Protein AF-A0A926HMI9-F1 (afdb_monomer_lite)

Sequence (140 aa):
MNFFQAALLVLLYIIAGAVVGAALGALLNLLGVVPRMAQALRVRMPSNAWGGCIALGAFALSLLSLTQPHWNLAPAFGALPGLMLGIFVGILAAALAESLEFISLGIRRLRMMNTARYLIGGIILGKLAASLLFWLYPLY

Foldseek 3Di:
DDPVVVVVVVVVVVVVVVVVLVVVVVLCVLLVLQVVVCVVVVDDDPPVVSSVVVVVVVVVVVVCVVCVDPDPDDVVVVVVVVVVVVVVVVSSVVSVVVSVVVVVVVCVVVPPPVVNVVVVVVVVVVVVVVVVCCVVDVPD

Structure (mmCIF, N/CA/C/O backbone):
data_AF-A0A926HMI9-F1
#
_entry.id   AF-A0A926HMI9-F1
#
loop_
_atom_site.group_PDB
_atom_site.id
_atom_site.type_symbol
_atom_site.label_atom_id
_atom_site.label_alt_id
_atom_site.label_comp_id
_atom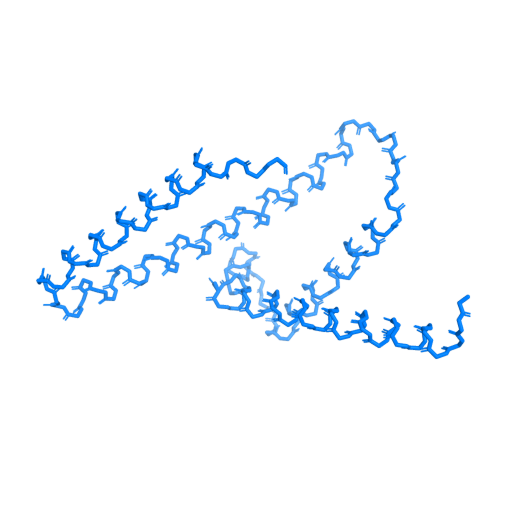_site.label_asym_id
_atom_site.label_entity_id
_atom_site.label_seq_id
_atom_site.pdbx_PDB_ins_code
_atom_site.Cartn_x
_atom_site.Cartn_y
_atom_site.Cartn_z
_atom_site.occupancy
_atom_site.B_iso_or_equiv
_atom_site.auth_seq_id
_atom_site.auth_comp_id
_atom_site.auth_asym_id
_atom_site.auth_atom_id
_atom_site.pdbx_PDB_model_num
ATOM 1 N N . MET A 1 1 ? 11.256 7.092 -33.378 1.00 62.19 1 MET A N 1
ATOM 2 C CA . MET A 1 1 ? 11.115 7.893 -32.143 1.00 62.19 1 MET A CA 1
ATOM 3 C C . MET A 1 1 ? 12.303 8.823 -32.060 1.00 62.19 1 MET A C 1
ATOM 5 O O . MET A 1 1 ? 13.427 8.352 -32.181 1.00 62.19 1 MET A O 1
ATOM 9 N N . ASN A 1 2 ? 12.067 10.121 -31.896 1.00 87.56 2 ASN A N 1
ATOM 10 C CA . ASN A 1 2 ? 13.164 11.075 -31.739 1.00 87.56 2 ASN A CA 1
ATOM 11 C C . ASN A 1 2 ? 13.760 10.934 -30.331 1.00 87.56 2 ASN A C 1
ATOM 13 O O . ASN A 1 2 ? 13.022 10.673 -29.381 1.00 87.56 2 ASN A O 1
ATOM 17 N N . PHE A 1 3 ? 15.073 11.139 -30.181 1.00 89.06 3 PHE A N 1
ATOM 18 C CA . PHE A 1 3 ? 15.768 11.063 -28.885 1.00 89.06 3 PHE A CA 1
ATOM 19 C C . PHE A 1 3 ? 15.070 11.901 -27.797 1.00 89.06 3 PHE A C 1
ATOM 21 O O . PHE A 1 3 ? 14.880 11.446 -26.672 1.00 89.06 3 PHE A O 1
ATOM 28 N N . PHE A 1 4 ? 14.574 13.083 -28.174 1.00 91.19 4 PHE A N 1
ATOM 29 C CA . PHE A 1 4 ? 13.809 13.966 -27.293 1.00 91.19 4 PHE A CA 1
ATOM 30 C C . PHE A 1 4 ? 12.503 13.336 -26.773 1.00 91.19 4 PHE A C 1
ATOM 32 O O . PHE A 1 4 ? 12.175 13.471 -25.599 1.00 91.19 4 PHE A O 1
ATOM 39 N N . GLN A 1 5 ? 11.775 12.598 -27.620 1.00 92.25 5 GLN A N 1
ATOM 40 C CA . GLN A 1 5 ? 10.543 11.907 -27.220 1.00 92.25 5 GLN A CA 1
ATOM 41 C C . GLN A 1 5 ? 10.842 10.753 -26.257 1.00 92.25 5 GLN A C 1
ATOM 43 O O . GLN A 1 5 ? 10.116 10.564 -25.287 1.00 92.25 5 GLN A O 1
ATOM 48 N N . ALA A 1 6 ? 11.925 10.005 -26.496 1.00 91.31 6 ALA A N 1
ATOM 49 C CA . ALA A 1 6 ? 12.341 8.922 -25.609 1.00 91.31 6 ALA A CA 1
ATOM 50 C C . ALA A 1 6 ? 12.723 9.447 -24.214 1.00 91.31 6 ALA A C 1
ATOM 52 O O . ALA A 1 6 ? 12.281 8.891 -23.211 1.00 91.31 6 ALA A O 1
ATOM 53 N N . ALA A 1 7 ? 13.469 10.554 -24.146 1.00 93.38 7 ALA A N 1
ATOM 54 C CA . ALA A 1 7 ? 13.838 11.189 -22.882 1.00 93.38 7 ALA A CA 1
ATOM 55 C C . ALA A 1 7 ? 12.611 11.676 -22.086 1.00 93.38 7 ALA A C 1
ATOM 57 O O . ALA A 1 7 ? 12.521 11.440 -20.881 1.00 93.38 7 ALA A O 1
ATOM 58 N N . LEU A 1 8 ? 11.637 12.297 -22.763 1.00 94.06 8 LEU A N 1
ATOM 59 C CA . LEU A 1 8 ? 10.381 12.749 -22.150 1.00 94.06 8 LEU A CA 1
ATOM 60 C C . LEU A 1 8 ? 9.554 11.588 -21.590 1.00 94.06 8 LEU A C 1
ATOM 62 O O . LEU A 1 8 ? 9.031 11.688 -20.482 1.00 94.06 8 LEU A O 1
ATOM 66 N N . LEU A 1 9 ? 9.466 10.478 -22.328 1.00 94.44 9 LEU A N 1
ATOM 67 C CA . LEU A 1 9 ? 8.749 9.287 -21.875 1.00 94.44 9 LEU A CA 1
ATOM 68 C C . LEU A 1 9 ? 9.396 8.690 -20.624 1.00 94.44 9 LEU A C 1
ATOM 70 O O . LEU A 1 9 ? 8.695 8.434 -19.651 1.00 94.44 9 LEU A O 1
ATOM 74 N N . VAL A 1 10 ? 10.722 8.520 -20.613 1.00 94.62 10 VAL A N 1
ATOM 75 C CA . VAL A 1 10 ? 11.446 7.998 -19.441 1.00 94.62 10 VAL A CA 1
ATOM 76 C C . VAL A 1 10 ? 11.203 8.873 -18.212 1.00 94.62 10 VAL A C 1
ATOM 78 O O . VAL A 1 10 ? 10.884 8.351 -17.145 1.00 94.62 10 VAL A O 1
ATOM 81 N N . LEU A 1 11 ? 11.281 10.199 -18.362 1.00 95.56 11 LEU A N 1
ATOM 82 C CA . LEU A 1 11 ? 10.996 11.129 -17.271 1.00 95.56 11 LEU A CA 1
ATOM 83 C C . LEU A 1 11 ? 9.558 10.973 -16.754 1.00 95.56 11 LEU A C 1
ATOM 85 O O . LEU A 1 11 ? 9.341 10.908 -15.545 1.00 95.56 11 LEU A O 1
ATOM 89 N N . LEU A 1 12 ? 8.583 10.869 -17.659 1.00 95.81 12 LEU A N 1
ATOM 90 C CA . LEU A 1 12 ? 7.174 10.721 -17.303 1.00 95.81 12 LEU A CA 1
ATOM 91 C C . LEU A 1 12 ? 6.915 9.411 -16.548 1.00 95.81 12 LEU A C 1
ATOM 93 O O . LEU A 1 12 ? 6.208 9.427 -15.543 1.00 95.81 12 LEU A O 1
ATOM 97 N N . TYR A 1 13 ? 7.539 8.304 -16.959 1.00 92.00 13 TYR A N 1
ATOM 98 C CA . TYR A 1 13 ? 7.439 7.026 -16.248 1.00 92.00 13 TYR A CA 1
ATOM 99 C C . TYR A 1 13 ? 8.080 7.067 -14.855 1.00 92.00 13 TYR A C 1
ATOM 101 O O . TYR A 1 13 ? 7.517 6.503 -13.918 1.00 92.00 13 TYR A O 1
ATOM 109 N N . ILE A 1 14 ? 9.209 7.763 -14.687 1.00 93.69 14 ILE A N 1
ATOM 110 C CA . ILE A 1 14 ? 9.845 7.939 -13.371 1.00 93.69 14 ILE A CA 1
ATOM 111 C C . ILE A 1 14 ? 8.933 8.746 -12.440 1.00 93.69 14 ILE A C 1
ATOM 113 O O . ILE A 1 14 ? 8.710 8.346 -11.297 1.00 93.69 14 ILE A O 1
ATOM 117 N N . ILE A 1 15 ? 8.369 9.855 -12.929 1.00 96.19 15 ILE A N 1
ATOM 118 C CA . ILE A 1 15 ? 7.455 10.698 -12.144 1.00 96.19 15 ILE A CA 1
ATOM 119 C C . ILE A 1 15 ? 6.187 9.917 -11.790 1.00 96.19 15 ILE A C 1
ATOM 121 O O . ILE A 1 15 ? 5.779 9.904 -10.630 1.00 96.19 15 ILE A O 1
ATOM 125 N N . ALA A 1 16 ? 5.588 9.224 -12.760 1.00 93.25 16 ALA A N 1
ATOM 126 C CA . ALA A 1 16 ? 4.403 8.405 -12.533 1.00 93.25 16 ALA A CA 1
ATOM 127 C C . ALA A 1 16 ? 4.670 7.312 -11.485 1.00 93.25 16 ALA A C 1
ATOM 129 O O . ALA A 1 16 ? 3.892 7.162 -10.544 1.00 93.25 16 ALA A O 1
ATOM 130 N N . GLY A 1 17 ? 5.798 6.602 -11.590 1.00 91.25 17 GLY A N 1
ATOM 131 C CA . GLY A 1 17 ? 6.204 5.592 -10.613 1.00 91.25 17 GLY A CA 1
ATOM 132 C C . GLY A 1 17 ? 6.398 6.167 -9.207 1.00 91.25 17 GLY A C 1
ATOM 133 O O . GLY A 1 17 ? 5.917 5.586 -8.233 1.00 91.25 17 GLY A O 1
ATOM 134 N N . ALA A 1 18 ? 7.034 7.337 -9.094 1.00 92.56 18 ALA A N 1
ATOM 135 C CA . ALA A 1 18 ? 7.223 8.019 -7.816 1.00 92.56 18 ALA A CA 1
ATOM 136 C C . ALA A 1 18 ? 5.887 8.433 -7.173 1.00 92.56 18 ALA A C 1
ATOM 138 O O . ALA A 1 18 ? 5.686 8.205 -5.979 1.00 92.56 18 ALA A O 1
ATOM 139 N N . VAL A 1 19 ? 4.955 8.986 -7.958 1.00 95.44 19 VAL A N 1
ATOM 140 C CA . VAL A 1 19 ? 3.621 9.390 -7.481 1.00 95.44 19 VAL A CA 1
ATOM 141 C C . VAL A 1 19 ? 2.818 8.180 -7.002 1.00 95.44 19 VAL A C 1
ATOM 143 O O . VAL A 1 19 ? 2.246 8.220 -5.913 1.00 95.44 19 VAL A O 1
ATOM 146 N N . VAL A 1 20 ? 2.808 7.086 -7.768 1.00 92.75 20 VAL A N 1
ATOM 147 C CA . VAL A 1 20 ? 2.087 5.859 -7.393 1.00 92.75 20 VAL A CA 1
ATOM 148 C C . VAL A 1 20 ? 2.695 5.229 -6.137 1.00 92.75 20 VAL A C 1
ATOM 150 O O . VAL A 1 20 ? 1.961 4.872 -5.216 1.00 92.75 20 VAL A O 1
ATOM 153 N N . GLY A 1 21 ? 4.025 5.144 -6.048 1.00 91.06 21 GLY A N 1
ATOM 154 C CA . GLY A 1 21 ? 4.710 4.622 -4.864 1.00 91.06 21 GLY A CA 1
ATOM 155 C C . GLY A 1 21 ? 4.425 5.446 -3.605 1.00 91.06 21 GLY A C 1
ATOM 156 O O . GLY A 1 21 ? 4.104 4.884 -2.555 1.00 91.06 21 GLY A O 1
ATOM 157 N N . ALA A 1 22 ? 4.464 6.777 -3.718 1.00 91.06 22 ALA A N 1
ATOM 158 C CA . ALA A 1 22 ? 4.117 7.679 -2.623 1.00 91.06 22 ALA A CA 1
ATOM 159 C C . ALA A 1 22 ? 2.647 7.528 -2.195 1.00 91.06 22 ALA A C 1
ATOM 161 O O . ALA A 1 22 ? 2.365 7.471 -0.997 1.00 91.06 22 ALA A O 1
ATOM 162 N N . ALA A 1 23 ? 1.719 7.400 -3.149 1.00 93.12 23 ALA A N 1
ATOM 163 C CA . ALA A 1 23 ? 0.299 7.191 -2.870 1.00 93.12 23 ALA A CA 1
ATOM 164 C C . ALA A 1 23 ? 0.039 5.863 -2.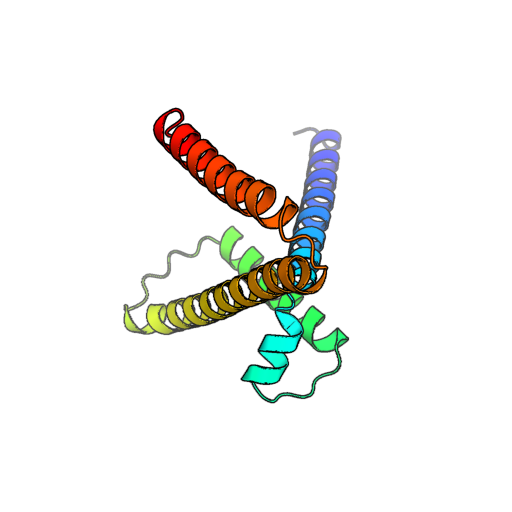141 1.00 93.12 23 ALA A C 1
ATOM 166 O O . ALA A 1 23 ? -0.701 5.842 -1.157 1.00 93.12 23 ALA A O 1
ATOM 167 N N . LEU A 1 24 ? 0.685 4.771 -2.567 1.00 91.19 24 LEU A N 1
ATOM 168 C CA . LEU A 1 24 ? 0.594 3.470 -1.896 1.00 91.19 24 LEU A CA 1
ATOM 169 C C . LEU A 1 24 ? 1.121 3.542 -0.458 1.00 91.19 24 LEU A C 1
ATOM 171 O O . LEU A 1 24 ? 0.439 3.110 0.471 1.00 91.19 24 LEU A O 1
ATOM 175 N N . GLY A 1 25 ? 2.306 4.126 -0.254 1.00 90.69 25 GLY A N 1
ATOM 176 C CA . GLY A 1 25 ? 2.882 4.294 1.082 1.00 90.69 25 GLY A CA 1
ATOM 177 C C . GLY A 1 25 ? 1.998 5.143 2.001 1.00 90.69 25 GLY A C 1
ATOM 178 O O . GLY A 1 25 ? 1.740 4.757 3.143 1.00 90.69 25 GLY A O 1
ATOM 179 N N . ALA A 1 26 ? 1.477 6.263 1.491 1.00 91.69 26 ALA A N 1
ATOM 180 C CA . ALA A 1 26 ? 0.571 7.138 2.228 1.00 91.69 26 ALA A CA 1
ATOM 181 C C . ALA A 1 26 ? -0.740 6.432 2.601 1.00 91.69 26 ALA A C 1
ATOM 183 O O . ALA A 1 26 ? -1.171 6.529 3.749 1.00 91.69 26 ALA A O 1
ATOM 184 N N . LEU A 1 27 ? -1.339 5.678 1.673 1.00 92.00 27 LEU A N 1
ATOM 185 C CA . LEU A 1 27 ? -2.558 4.904 1.914 1.00 92.00 27 LEU A CA 1
ATOM 186 C C . LEU A 1 27 ? -2.353 3.867 3.024 1.00 92.00 27 LEU A C 1
ATOM 188 O O . LEU A 1 27 ? -3.130 3.816 3.976 1.00 92.00 27 LEU A O 1
ATOM 192 N N . LEU A 1 28 ? -1.295 3.058 2.927 1.00 91.44 28 LEU A N 1
ATOM 193 C CA . LEU A 1 28 ? -1.005 2.008 3.908 1.00 91.44 28 LEU A CA 1
ATOM 194 C C . LEU A 1 28 ? -0.731 2.583 5.302 1.00 91.44 28 LEU A C 1
ATOM 196 O O . LEU A 1 28 ? -1.136 1.988 6.305 1.00 91.44 28 LEU A O 1
ATOM 200 N N . ASN A 1 29 ? -0.074 3.743 5.369 1.00 89.31 29 ASN A N 1
ATOM 201 C CA . ASN A 1 29 ? 0.177 4.435 6.626 1.00 89.31 29 ASN A CA 1
ATOM 202 C C . ASN A 1 29 ? -1.111 5.035 7.214 1.00 89.31 29 ASN A C 1
ATOM 204 O O . ASN A 1 29 ? -1.386 4.848 8.396 1.00 89.31 29 ASN A O 1
ATOM 208 N N . LEU A 1 30 ? -1.936 5.689 6.388 1.00 90.69 30 LEU A N 1
ATOM 209 C CA . LEU A 1 30 ? -3.191 6.324 6.806 1.00 90.69 30 LEU A CA 1
ATOM 210 C C . LEU A 1 30 ? -4.220 5.311 7.320 1.00 90.69 30 LEU A C 1
ATOM 212 O O . LEU A 1 30 ? -4.881 5.560 8.324 1.00 90.69 30 LEU A O 1
ATOM 216 N N . LEU A 1 31 ? -4.331 4.150 6.672 1.00 90.62 31 LEU A N 1
ATOM 217 C CA . LEU A 1 31 ? -5.187 3.055 7.141 1.00 90.62 31 LEU A CA 1
ATOM 218 C C . LEU A 1 31 ? -4.648 2.382 8.420 1.00 90.62 31 LEU A C 1
ATOM 220 O O . LEU A 1 31 ? -5.374 1.644 9.092 1.00 90.62 31 LEU A O 1
ATOM 224 N N . GLY A 1 32 ? -3.376 2.599 8.761 1.00 88.31 32 GLY A N 1
ATOM 225 C CA . GLY A 1 32 ? -2.716 1.904 9.860 1.00 88.31 32 GLY A CA 1
ATOM 226 C C . GLY A 1 32 ? -2.485 0.421 9.559 1.00 88.31 32 GLY A C 1
ATOM 227 O O . GLY A 1 32 ? -2.586 -0.409 10.458 1.00 88.31 32 GLY A O 1
ATOM 228 N N . VAL A 1 33 ? -2.176 0.067 8.306 1.00 90.31 33 VAL A N 1
ATOM 229 C CA . VAL A 1 33 ? -1.905 -1.327 7.909 1.00 90.31 33 VAL A CA 1
ATOM 230 C C . VAL A 1 33 ? -0.625 -1.841 8.572 1.00 90.31 33 VAL A C 1
ATOM 232 O O . VAL A 1 33 ? -0.629 -2.909 9.181 1.00 90.31 33 VAL A O 1
ATOM 235 N N . VAL A 1 34 ? 0.456 -1.056 8.520 1.00 87.94 34 VAL A N 1
ATOM 236 C CA . VAL A 1 34 ? 1.774 -1.415 9.075 1.00 87.94 34 VAL A CA 1
ATOM 237 C C . VAL A 1 34 ? 1.717 -1.818 10.558 1.00 87.94 34 VAL A C 1
ATOM 239 O O . VAL A 1 34 ? 2.174 -2.918 10.883 1.00 87.94 34 VAL A O 1
ATOM 242 N N . PRO A 1 35 ? 1.145 -1.011 11.479 1.00 84.38 35 PRO A N 1
ATOM 243 C CA . PRO A 1 35 ? 1.083 -1.398 12.887 1.00 84.38 35 PRO A CA 1
ATOM 244 C C . PRO A 1 35 ? 0.239 -2.658 13.121 1.00 84.38 35 PRO A C 1
ATOM 246 O O . PRO A 1 35 ? 0.567 -3.447 14.004 1.00 84.38 35 PRO A O 1
ATOM 249 N N . ARG A 1 36 ? -0.801 -2.907 12.318 1.00 85.19 36 ARG A N 1
ATOM 250 C CA . ARG A 1 36 ? -1.642 -4.108 12.446 1.00 85.19 36 ARG A CA 1
ATOM 251 C C . ARG A 1 36 ? -0.949 -5.361 11.946 1.00 85.19 36 ARG A C 1
ATOM 253 O O . ARG A 1 36 ? -1.063 -6.402 12.583 1.00 85.19 36 ARG A O 1
ATOM 260 N N . MET A 1 37 ? -0.178 -5.260 10.864 1.00 85.44 37 MET A N 1
ATOM 261 C CA . MET A 1 37 ? 0.699 -6.348 10.425 1.00 85.44 37 MET A CA 1
ATOM 262 C C . MET A 1 37 ? 1.712 -6.695 11.518 1.00 85.44 37 MET A C 1
ATOM 264 O O . MET A 1 37 ? 1.869 -7.865 11.861 1.00 85.44 37 MET A O 1
ATOM 268 N N . ALA A 1 38 ? 2.333 -5.686 12.133 1.00 86.75 38 ALA A N 1
ATOM 269 C CA . ALA A 1 38 ? 3.267 -5.898 13.235 1.00 86.75 38 ALA A CA 1
ATOM 270 C C . ALA A 1 38 ? 2.608 -6.591 14.443 1.00 86.75 38 ALA A C 1
ATOM 272 O O . ALA A 1 38 ? 3.191 -7.509 15.022 1.00 86.75 38 ALA A O 1
ATOM 273 N N . GLN A 1 39 ? 1.377 -6.200 14.794 1.00 85.56 39 GLN A N 1
ATOM 274 C CA . GLN A 1 39 ? 0.602 -6.833 15.866 1.00 85.56 39 GLN A CA 1
ATOM 275 C C . GLN A 1 39 ? 0.191 -8.272 15.525 1.00 85.56 39 GLN A C 1
ATOM 277 O O . GLN A 1 39 ? 0.365 -9.164 16.355 1.00 85.56 39 GLN A O 1
ATOM 282 N N . ALA A 1 40 ? -0.301 -8.515 14.307 1.00 84.81 40 ALA A N 1
ATOM 283 C CA . ALA A 1 40 ? -0.746 -9.830 13.853 1.00 84.81 40 ALA A CA 1
ATOM 284 C C . ALA A 1 40 ? 0.405 -10.844 13.801 1.00 84.81 40 ALA A C 1
ATOM 286 O O . ALA A 1 40 ? 0.257 -11.965 14.282 1.00 84.81 40 ALA A O 1
ATOM 287 N N . LEU A 1 41 ? 1.572 -10.440 13.283 1.00 83.75 41 LEU A N 1
ATOM 288 C CA . LEU A 1 41 ? 2.762 -11.296 13.243 1.00 83.75 41 LEU A CA 1
ATOM 289 C C . LEU A 1 41 ? 3.506 -11.362 14.587 1.00 83.75 41 LEU A C 1
ATOM 291 O O . LEU A 1 41 ? 4.405 -12.184 14.739 1.00 83.75 41 LEU A O 1
ATOM 295 N N . ARG A 1 42 ? 3.160 -10.509 15.564 1.00 84.81 42 ARG A N 1
ATOM 296 C CA . ARG A 1 42 ? 3.890 -10.342 16.838 1.00 84.81 42 ARG A CA 1
ATOM 297 C C . ARG A 1 42 ? 5.388 -10.057 16.643 1.00 84.81 42 ARG A C 1
ATOM 299 O O . ARG A 1 42 ? 6.206 -10.372 17.506 1.00 84.81 42 ARG A O 1
ATOM 306 N N . VAL A 1 43 ? 5.749 -9.435 15.522 1.00 82.69 43 VAL A N 1
ATOM 307 C CA . VAL A 1 43 ? 7.134 -9.124 15.154 1.00 82.69 43 VAL A CA 1
ATOM 308 C C . VAL A 1 43 ? 7.446 -7.677 15.516 1.00 82.69 43 VAL A C 1
ATOM 310 O O . VAL A 1 43 ? 6.785 -6.744 15.061 1.00 82.69 43 VAL A O 1
ATOM 313 N N . ARG A 1 44 ? 8.498 -7.480 16.315 1.00 78.12 44 ARG A N 1
ATOM 314 C CA . ARG A 1 44 ? 9.027 -6.153 16.650 1.00 78.12 44 ARG A CA 1
ATOM 315 C C . ARG A 1 44 ? 10.179 -5.815 15.713 1.00 78.12 44 ARG A C 1
ATOM 317 O O . ARG A 1 44 ? 11.330 -6.123 15.994 1.00 78.12 44 ARG A O 1
ATOM 324 N N . MET A 1 45 ? 9.845 -5.190 14.592 1.00 79.75 45 MET A N 1
ATOM 325 C CA . MET A 1 45 ? 10.813 -4.598 13.669 1.00 79.75 45 MET A CA 1
ATOM 326 C C . MET A 1 45 ? 10.774 -3.071 13.776 1.00 79.75 45 MET A C 1
ATOM 328 O O . MET A 1 45 ? 9.711 -2.516 14.077 1.00 79.75 45 MET A O 1
ATOM 332 N N . PRO A 1 46 ? 11.899 -2.375 13.522 1.00 80.31 46 PRO A N 1
ATOM 333 C CA . PRO A 1 46 ? 11.886 -0.922 13.443 1.00 80.31 46 PRO A CA 1
ATOM 334 C C . PRO A 1 46 ? 10.944 -0.471 12.320 1.00 80.31 46 PRO A C 1
ATOM 336 O O . PRO A 1 46 ? 10.828 -1.139 11.291 1.00 80.31 46 PRO A O 1
ATOM 339 N N . SER A 1 47 ? 10.274 0.669 12.505 1.00 72.62 47 SER A N 1
ATOM 340 C CA . SER A 1 47 ? 9.285 1.212 11.557 1.00 72.62 47 SER A CA 1
ATOM 341 C C . SER A 1 47 ? 9.823 1.317 10.124 1.00 72.62 47 SER A C 1
ATOM 343 O O . SER A 1 47 ? 9.104 1.022 9.172 1.00 72.62 47 SER A O 1
ATOM 345 N N . ASN A 1 48 ? 11.109 1.643 9.970 1.00 81.31 48 ASN A N 1
ATOM 346 C CA . ASN A 1 48 ? 11.772 1.737 8.668 1.00 81.31 48 ASN A CA 1
ATOM 347 C C . ASN A 1 48 ? 11.881 0.384 7.943 1.00 81.31 48 ASN A C 1
ATOM 349 O O . ASN A 1 48 ? 11.821 0.347 6.715 1.00 81.31 48 ASN A O 1
ATOM 353 N N . ALA A 1 49 ? 12.008 -0.731 8.673 1.00 86.50 49 ALA A N 1
ATOM 354 C CA . ALA A 1 49 ? 12.136 -2.056 8.060 1.00 86.50 49 ALA A CA 1
ATOM 355 C C . ALA A 1 49 ? 10.838 -2.476 7.359 1.00 86.50 49 ALA A C 1
ATOM 357 O O . ALA A 1 49 ? 10.880 -3.033 6.265 1.00 86.50 49 ALA A O 1
ATOM 358 N N . TRP A 1 50 ? 9.685 -2.142 7.947 1.00 86.38 50 TRP A N 1
ATOM 359 C CA . TRP A 1 50 ? 8.375 -2.417 7.352 1.00 86.38 50 TRP A CA 1
ATOM 360 C C . TRP A 1 50 ? 8.191 -1.716 6.008 1.00 86.38 50 TRP A C 1
ATOM 362 O O . TRP A 1 50 ? 7.737 -2.339 5.048 1.00 86.38 50 TRP A O 1
ATOM 372 N N . GLY A 1 51 ? 8.594 -0.444 5.920 1.00 86.94 51 GLY A N 1
ATOM 373 C CA . GLY A 1 51 ? 8.580 0.300 4.660 1.00 86.94 51 GLY A CA 1
ATOM 374 C C . GLY A 1 51 ? 9.451 -0.364 3.591 1.00 86.94 51 GLY A C 1
ATOM 375 O O . GLY A 1 51 ? 9.017 -0.504 2.451 1.00 86.94 51 GLY A O 1
ATOM 376 N N . GLY A 1 52 ? 10.636 -0.852 3.977 1.00 88.94 52 GLY A N 1
ATOM 377 C CA . GLY A 1 52 ? 11.526 -1.608 3.093 1.00 88.94 52 GLY A CA 1
ATOM 378 C C . GLY A 1 52 ? 10.895 -2.900 2.567 1.00 88.94 52 GLY A C 1
ATOM 379 O O . GLY A 1 52 ? 10.922 -3.144 1.364 1.00 88.94 52 GLY A O 1
ATOM 380 N N . CYS A 1 53 ? 10.263 -3.700 3.431 1.00 89.25 53 CYS A N 1
ATOM 381 C CA . CYS A 1 53 ? 9.571 -4.925 3.016 1.00 89.25 53 CYS A CA 1
ATOM 382 C C . CYS A 1 53 ? 8.429 -4.645 2.028 1.00 89.25 53 CYS A C 1
ATOM 384 O O . CYS A 1 53 ? 8.294 -5.348 1.028 1.00 89.25 53 CYS A O 1
ATOM 386 N N . ILE A 1 54 ? 7.632 -3.601 2.281 1.00 89.81 54 ILE A N 1
ATOM 387 C CA . ILE A 1 54 ? 6.533 -3.193 1.396 1.00 89.81 54 ILE A CA 1
ATOM 388 C C . ILE A 1 54 ? 7.077 -2.713 0.047 1.00 89.81 54 ILE A C 1
ATOM 390 O O . ILE A 1 54 ? 6.574 -3.130 -0.995 1.00 89.81 54 ILE A O 1
ATOM 394 N N . ALA A 1 55 ? 8.122 -1.881 0.054 1.00 90.62 55 ALA A N 1
ATOM 395 C CA . ALA A 1 55 ? 8.747 -1.377 -1.164 1.00 90.62 55 ALA A CA 1
ATOM 396 C C . ALA A 1 55 ? 9.338 -2.511 -2.014 1.00 90.62 55 ALA A C 1
ATOM 398 O O . ALA A 1 55 ? 9.108 -2.553 -3.220 1.00 90.62 55 ALA A O 1
ATOM 399 N N . LEU A 1 56 ? 10.036 -3.466 -1.390 1.00 91.81 56 LEU A N 1
ATOM 400 C CA . LEU A 1 56 ? 10.584 -4.638 -2.076 1.00 91.81 56 LEU A CA 1
ATOM 401 C C . LEU A 1 56 ? 9.483 -5.530 -2.656 1.00 91.81 56 LEU A C 1
ATOM 403 O O . LEU A 1 56 ? 9.594 -5.964 -3.800 1.00 91.81 56 LEU A O 1
ATOM 407 N N . GLY A 1 57 ? 8.406 -5.769 -1.902 1.00 90.38 57 GLY A N 1
ATOM 408 C CA . GLY A 1 57 ? 7.254 -6.531 -2.385 1.00 90.38 57 GLY A CA 1
ATOM 409 C C . GLY A 1 57 ? 6.571 -5.859 -3.579 1.00 90.38 57 GLY A C 1
ATOM 410 O O . GLY A 1 57 ? 6.325 -6.508 -4.595 1.00 90.38 57 GLY A O 1
ATOM 411 N N . ALA A 1 58 ? 6.327 -4.549 -3.496 1.00 89.81 58 ALA A N 1
ATOM 412 C CA . ALA A 1 58 ? 5.742 -3.767 -4.584 1.00 89.81 58 ALA A CA 1
ATOM 413 C C . ALA A 1 58 ? 6.646 -3.740 -5.825 1.00 89.81 58 ALA A C 1
ATOM 415 O O . ALA A 1 58 ? 6.158 -3.874 -6.948 1.00 89.81 58 ALA A O 1
ATOM 416 N N . PHE A 1 59 ? 7.962 -3.622 -5.633 1.00 90.94 59 PHE A N 1
ATOM 417 C CA . PHE A 1 59 ? 8.941 -3.672 -6.715 1.00 90.94 59 PHE A CA 1
ATOM 418 C C . PHE A 1 59 ? 8.966 -5.045 -7.397 1.00 90.94 59 PHE A C 1
ATOM 420 O O . PHE A 1 59 ? 8.868 -5.122 -8.619 1.00 90.94 59 PHE A O 1
ATOM 427 N N . ALA A 1 60 ? 9.005 -6.135 -6.624 1.00 90.12 60 ALA A N 1
AT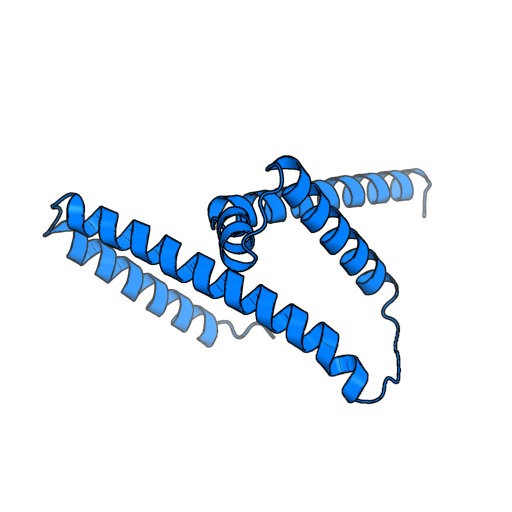OM 428 C CA . ALA A 1 60 ? 8.969 -7.495 -7.157 1.00 90.12 60 ALA A CA 1
ATOM 429 C C . ALA A 1 60 ? 7.671 -7.780 -7.935 1.00 90.12 60 ALA A C 1
ATOM 431 O O . ALA A 1 60 ? 7.722 -8.304 -9.046 1.00 90.12 60 ALA A O 1
ATOM 432 N N . LEU A 1 61 ? 6.514 -7.379 -7.396 1.00 88.00 61 LEU A N 1
ATOM 433 C CA . LEU A 1 61 ? 5.223 -7.500 -8.085 1.00 88.00 61 LEU A CA 1
ATOM 434 C C . LEU A 1 61 ? 5.165 -6.655 -9.364 1.00 88.00 61 LEU A C 1
ATOM 436 O O . LEU A 1 61 ? 4.612 -7.107 -10.363 1.00 88.00 61 LEU A O 1
ATOM 440 N N . SER A 1 62 ? 5.771 -5.464 -9.363 1.00 88.38 62 SER A N 1
ATOM 441 C CA . SER A 1 62 ? 5.860 -4.610 -10.556 1.00 88.38 62 SER A CA 1
ATOM 442 C C . SER A 1 62 ? 6.757 -5.219 -11.639 1.00 88.38 62 SER A C 1
ATOM 444 O O . SER A 1 62 ? 6.460 -5.109 -12.822 1.00 88.38 62 SER A O 1
ATOM 446 N N . LEU A 1 63 ? 7.837 -5.910 -11.268 1.00 88.06 63 LEU A N 1
ATOM 447 C CA . LEU A 1 63 ? 8.660 -6.650 -12.233 1.00 88.06 63 LEU A CA 1
ATOM 448 C C . LEU A 1 63 ? 7.912 -7.859 -12.816 1.00 88.06 63 LEU A C 1
ATOM 450 O O . LEU A 1 63 ? 7.989 -8.131 -14.017 1.00 88.06 63 LEU A O 1
ATOM 454 N N . LEU A 1 64 ? 7.153 -8.571 -11.981 1.00 85.81 64 LEU A N 1
ATOM 455 C CA . LEU A 1 64 ? 6.313 -9.686 -12.425 1.00 85.81 64 LEU A CA 1
ATOM 456 C C . LEU A 1 64 ? 5.193 -9.215 -13.364 1.00 85.81 64 LEU A C 1
ATOM 458 O O . LEU A 1 64 ? 4.895 -9.891 -14.346 1.00 85.81 64 LEU A O 1
ATOM 462 N N . SER A 1 65 ? 4.608 -8.040 -13.117 1.00 84.62 65 SER A N 1
ATOM 463 C CA . SER A 1 65 ? 3.543 -7.501 -13.970 1.00 84.62 65 SER A CA 1
ATOM 464 C C . SER A 1 65 ? 4.035 -7.101 -15.362 1.00 84.62 65 SER A C 1
ATOM 466 O O . SER A 1 65 ? 3.270 -7.231 -16.315 1.00 84.62 65 SER A O 1
ATOM 468 N N . LEU A 1 66 ? 5.301 -6.682 -15.494 1.00 84.69 66 LEU A N 1
ATOM 469 C CA . LEU A 1 66 ? 5.935 -6.365 -16.780 1.00 84.69 66 LEU A CA 1
ATOM 470 C C . LEU A 1 66 ? 6.214 -7.610 -17.623 1.00 84.69 66 LEU A C 1
ATOM 472 O O . LEU A 1 66 ? 6.110 -7.570 -18.844 1.00 84.69 66 LEU A O 1
ATOM 476 N N . THR A 1 67 ? 6.592 -8.710 -16.975 1.00 78.56 67 THR A N 1
ATOM 477 C CA . THR A 1 67 ? 6.983 -9.943 -17.670 1.00 78.56 67 THR A CA 1
ATOM 478 C C . THR A 1 67 ? 5.790 -10.817 -18.057 1.00 78.56 67 THR A C 1
ATOM 480 O O . THR A 1 67 ? 5.980 -11.726 -18.861 1.00 78.56 67 THR A O 1
ATO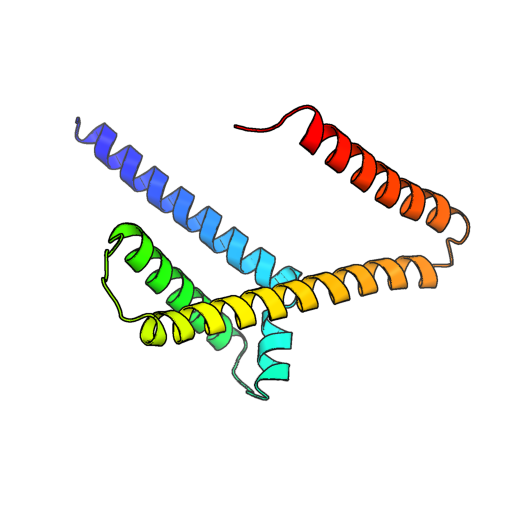M 483 N N . GLN A 1 68 ? 4.585 -10.544 -17.516 1.00 70.12 68 GLN A N 1
ATOM 484 C CA . GLN A 1 68 ? 3.335 -11.305 -17.731 1.00 70.12 68 GLN A CA 1
ATOM 485 C C . GLN A 1 68 ? 3.596 -12.811 -17.938 1.00 70.12 68 GLN A C 1
ATOM 487 O O . GLN A 1 68 ? 3.193 -13.382 -18.961 1.00 70.12 68 GLN A O 1
ATOM 492 N N . PRO A 1 69 ? 4.350 -13.471 -17.040 1.00 70.75 69 PRO A N 1
ATOM 493 C CA . PRO A 1 69 ? 4.808 -14.815 -17.317 1.00 70.75 69 PRO A CA 1
ATOM 494 C C . PRO A 1 69 ? 3.606 -15.762 -17.326 1.00 70.75 69 PRO A C 1
ATOM 496 O O . PRO A 1 69 ? 2.932 -15.949 -16.314 1.00 70.75 69 PRO A O 1
ATOM 499 N N . HIS A 1 70 ? 3.334 -16.374 -18.478 1.00 65.81 70 HIS A N 1
ATOM 500 C CA . HIS A 1 70 ? 2.297 -17.395 -18.610 1.00 65.81 70 HIS A CA 1
ATOM 501 C C . HIS A 1 70 ? 2.856 -18.716 -18.089 1.00 65.81 70 HIS A C 1
ATOM 503 O O . HIS A 1 70 ? 3.306 -19.583 -18.837 1.00 65.81 70 HIS A O 1
ATOM 509 N N . TRP A 1 71 ? 2.905 -18.838 -16.768 1.00 67.81 71 TRP A N 1
ATOM 510 C CA . TRP A 1 71 ? 3.323 -20.064 -16.117 1.00 67.81 71 TRP A CA 1
ATOM 511 C C . TRP A 1 71 ? 2.150 -21.038 -16.079 1.00 67.81 71 TRP A C 1
ATOM 513 O O . TRP A 1 71 ? 1.168 -20.817 -15.373 1.00 67.81 71 TRP A O 1
ATOM 523 N N . ASN A 1 72 ? 2.262 -22.137 -16.827 1.00 64.69 72 ASN A N 1
ATOM 524 C CA . ASN A 1 72 ? 1.304 -23.240 -16.783 1.00 64.69 72 ASN A CA 1
ATOM 525 C C . ASN A 1 72 ? 1.554 -24.078 -15.515 1.00 64.69 72 ASN A C 1
ATOM 527 O O . ASN A 1 72 ? 2.082 -25.188 -15.555 1.00 64.69 72 ASN A O 1
ATOM 531 N N . LEU A 1 73 ? 1.290 -23.467 -14.362 1.00 66.19 73 LEU A N 1
ATOM 532 C CA . LEU A 1 73 ? 1.500 -24.053 -13.046 1.00 66.19 73 LEU A CA 1
ATOM 533 C C . LEU A 1 73 ? 0.311 -24.935 -12.676 1.00 66.19 73 LEU A C 1
ATOM 535 O O . LEU A 1 73 ? -0.844 -24.557 -12.867 1.00 66.19 73 LEU A O 1
ATOM 539 N N . ALA A 1 74 ? 0.592 -26.099 -12.087 1.00 73.75 74 ALA A N 1
ATOM 540 C CA . ALA A 1 74 ? -0.450 -26.916 -11.479 1.00 73.75 74 ALA A CA 1
ATOM 541 C C . ALA A 1 74 ? -1.213 -26.084 -10.424 1.00 73.75 74 ALA A C 1
ATOM 543 O O . ALA A 1 74 ? -0.585 -25.291 -9.715 1.00 73.75 74 ALA A O 1
ATOM 544 N N . PRO A 1 75 ? -2.536 -26.272 -10.261 1.00 70.25 75 PRO A N 1
ATOM 545 C CA . PRO A 1 75 ? -3.376 -25.427 -9.402 1.00 70.25 75 PRO A CA 1
ATOM 546 C C . PRO A 1 75 ? -2.880 -25.319 -7.948 1.00 70.25 75 PRO A C 1
ATOM 548 O O . PRO A 1 75 ? -3.087 -24.298 -7.297 1.00 70.25 75 PRO A O 1
ATOM 551 N N . ALA A 1 76 ? -2.141 -26.319 -7.458 1.00 73.31 76 ALA A N 1
ATOM 552 C CA . ALA A 1 76 ? -1.490 -26.289 -6.148 1.00 73.31 76 ALA A CA 1
ATOM 553 C C . ALA A 1 76 ? -0.460 -25.150 -5.988 1.00 73.31 76 ALA A C 1
ATOM 555 O O . ALA A 1 76 ? -0.357 -24.566 -4.913 1.00 73.31 76 ALA A O 1
ATOM 556 N N . PHE A 1 77 ? 0.271 -24.784 -7.045 1.00 75.44 77 PHE A N 1
ATOM 557 C CA . PHE A 1 77 ? 1.255 -23.696 -6.996 1.00 75.44 77 PHE A CA 1
ATOM 558 C C . PHE A 1 77 ? 0.608 -22.304 -7.031 1.00 75.44 77 PHE A C 1
ATOM 560 O O . PHE A 1 77 ? 1.192 -21.351 -6.521 1.00 75.44 77 PHE A O 1
ATOM 567 N N . GLY A 1 78 ? -0.615 -22.182 -7.562 1.00 77.31 78 GLY A N 1
ATOM 568 C CA . GLY A 1 78 ? -1.403 -20.944 -7.507 1.00 77.31 78 GLY A CA 1
ATOM 569 C C . GLY A 1 78 ? -2.017 -20.665 -6.129 1.00 77.31 78 GLY A C 1
ATOM 570 O O . GLY A 1 78 ? -2.347 -19.519 -5.818 1.00 77.31 78 GLY A O 1
ATOM 571 N N . ALA A 1 79 ? -2.126 -21.684 -5.271 1.00 83.69 79 ALA A N 1
ATOM 572 C CA . ALA A 1 79 ? -2.719 -21.544 -3.943 1.00 83.69 79 ALA A CA 1
ATOM 573 C C . ALA A 1 79 ? -1.906 -20.613 -3.030 1.00 83.69 79 ALA A C 1
ATOM 575 O O . ALA A 1 79 ? -2.485 -19.823 -2.288 1.00 83.69 79 ALA A O 1
ATOM 576 N N . LEU A 1 80 ? -0.572 -20.661 -3.107 1.00 86.50 80 LEU A N 1
ATOM 577 C CA . LEU A 1 80 ? 0.307 -19.833 -2.279 1.00 86.50 80 LEU A CA 1
ATOM 578 C C . LEU A 1 80 ? 0.141 -18.322 -2.561 1.00 86.50 80 LEU A C 1
ATOM 580 O O . LEU A 1 80 ? -0.165 -17.588 -1.619 1.00 86.50 80 LEU A O 1
ATOM 584 N N . PRO A 1 81 ? 0.278 -17.822 -3.809 1.00 85.00 81 PRO A N 1
ATOM 585 C CA . PRO A 1 81 ? 0.037 -16.410 -4.104 1.00 85.00 81 PRO A CA 1
ATOM 586 C C . PRO A 1 81 ? -1.423 -16.002 -3.869 1.00 85.00 81 PRO A C 1
ATOM 588 O O . PRO A 1 81 ? -1.664 -14.890 -3.402 1.00 85.00 81 PRO A O 1
ATOM 591 N N . GLY A 1 82 ? -2.392 -16.896 -4.102 1.00 86.00 82 GLY A N 1
ATOM 592 C CA . GLY A 1 82 ? -3.798 -16.645 -3.772 1.00 86.00 82 GLY A CA 1
ATOM 593 C C . GLY A 1 82 ? -4.030 -16.438 -2.271 1.00 86.00 82 GLY A C 1
ATOM 594 O O . GLY A 1 82 ? -4.736 -15.515 -1.871 1.00 86.00 82 GLY A O 1
ATOM 595 N N . LEU A 1 83 ? -3.378 -17.238 -1.425 1.00 90.62 83 LEU A N 1
ATOM 596 C CA . LEU A 1 83 ? -3.446 -17.102 0.028 1.00 90.62 83 LEU A CA 1
ATOM 597 C C . LEU A 1 83 ? -2.764 -15.812 0.497 1.00 90.62 83 LEU A C 1
ATOM 599 O O . LEU A 1 83 ? -3.328 -15.092 1.318 1.00 90.62 83 LEU A O 1
ATOM 603 N N . MET A 1 84 ? -1.597 -15.472 -0.061 1.00 88.19 84 MET A N 1
ATOM 604 C CA . MET A 1 84 ? -0.923 -14.197 0.221 1.00 88.19 84 MET A CA 1
ATOM 605 C C . MET A 1 84 ? -1.806 -12.996 -0.144 1.00 88.19 84 MET A C 1
ATOM 607 O O . MET A 1 84 ? -1.926 -12.059 0.646 1.00 88.19 84 MET A O 1
ATOM 611 N N . LEU A 1 85 ? -2.476 -13.043 -1.302 1.00 88.00 85 LEU A N 1
ATOM 612 C CA . LEU A 1 85 ? -3.430 -12.015 -1.717 1.00 88.00 85 LEU A CA 1
ATOM 613 C C . LEU A 1 85 ? -4.624 -11.943 -0.756 1.00 88.00 85 LEU A C 1
ATOM 615 O O . LEU A 1 85 ? -5.021 -10.853 -0.353 1.00 88.00 85 LEU A O 1
ATOM 619 N N . GLY A 1 86 ? -5.158 -13.092 -0.336 1.00 90.25 86 GLY A N 1
ATOM 620 C CA . GLY A 1 86 ? -6.236 -13.175 0.649 1.00 90.25 86 GLY A CA 1
ATOM 621 C C . GLY A 1 86 ? -5.856 -12.565 2.000 1.00 90.25 86 GLY A C 1
ATOM 622 O O . GLY A 1 86 ? -6.627 -11.786 2.556 1.00 90.25 86 GLY A O 1
ATOM 623 N N . ILE A 1 87 ? -4.649 -12.845 2.503 1.00 90.25 87 ILE A N 1
ATOM 624 C CA . ILE A 1 87 ? -4.115 -12.228 3.727 1.00 90.25 87 ILE A CA 1
ATOM 625 C C . ILE A 1 87 ? -4.001 -10.711 3.555 1.00 90.25 87 ILE A C 1
ATOM 627 O O . ILE A 1 87 ? -4.445 -9.959 4.423 1.00 90.25 87 ILE A O 1
ATOM 631 N N . PHE A 1 88 ? -3.434 -10.252 2.436 1.00 87.75 88 PHE A N 1
ATOM 632 C CA . PHE A 1 88 ? -3.270 -8.828 2.158 1.00 87.75 88 PHE A CA 1
ATOM 633 C C . PHE A 1 88 ? -4.619 -8.094 2.119 1.00 87.75 88 PHE A C 1
ATOM 635 O O . PHE A 1 88 ? -4.799 -7.100 2.824 1.00 87.75 88 PHE A O 1
ATOM 642 N N . VAL A 1 89 ? -5.591 -8.618 1.366 1.00 90.56 89 VAL A N 1
ATOM 643 C CA . VAL A 1 89 ? -6.947 -8.052 1.280 1.00 90.56 89 VAL A CA 1
ATOM 644 C C . VAL A 1 89 ? -7.663 -8.122 2.631 1.00 90.56 89 VAL A C 1
ATOM 646 O O . VAL A 1 89 ? -8.332 -7.164 3.011 1.00 90.56 89 VAL A O 1
ATOM 649 N N . GLY A 1 90 ? -7.490 -9.205 3.393 1.00 92.12 90 GLY A N 1
ATOM 650 C CA . GLY A 1 90 ? -8.069 -9.355 4.728 1.00 92.12 90 GLY A CA 1
ATOM 651 C C . GLY A 1 90 ? -7.564 -8.300 5.713 1.00 92.12 90 GLY A C 1
ATOM 652 O O . GLY A 1 90 ? -8.361 -7.667 6.407 1.00 92.12 90 GLY A O 1
ATOM 653 N N . ILE A 1 91 ? -6.252 -8.045 5.730 1.00 91.31 91 ILE A N 1
ATOM 654 C CA . ILE A 1 91 ? -5.663 -6.983 6.556 1.00 91.31 91 ILE A CA 1
ATOM 655 C C . ILE A 1 91 ? -6.138 -5.610 6.078 1.00 91.31 91 ILE A C 1
ATOM 657 O O . ILE A 1 91 ? -6.455 -4.770 6.913 1.00 91.31 91 ILE A O 1
ATOM 661 N N . LEU A 1 92 ? -6.238 -5.379 4.765 1.00 90.81 92 LEU A N 1
ATOM 662 C CA . LEU A 1 92 ? -6.755 -4.123 4.217 1.00 90.81 92 LEU A CA 1
ATOM 663 C C . LEU A 1 92 ? -8.217 -3.881 4.634 1.00 90.81 92 LEU A C 1
ATOM 665 O O . LEU A 1 92 ? -8.575 -2.771 5.022 1.00 90.81 92 LEU A O 1
ATOM 669 N N . ALA A 1 93 ? -9.053 -4.920 4.604 1.00 90.12 93 ALA A N 1
ATOM 670 C CA . ALA A 1 93 ? -10.451 -4.850 5.016 1.00 90.12 93 ALA A CA 1
ATOM 671 C C . ALA A 1 93 ? -10.588 -4.564 6.519 1.00 90.12 93 ALA A C 1
ATOM 673 O O . ALA A 1 93 ? -11.354 -3.682 6.908 1.00 90.12 93 ALA A O 1
ATOM 674 N N . ALA A 1 94 ? -9.802 -5.243 7.360 1.00 89.94 94 ALA A N 1
ATOM 675 C CA . ALA A 1 94 ? -9.731 -4.943 8.789 1.00 89.94 94 ALA A CA 1
ATOM 676 C C . ALA A 1 94 ? -9.238 -3.504 9.029 1.00 89.94 94 ALA A C 1
ATOM 678 O O . ALA A 1 94 ? -9.807 -2.773 9.847 1.00 89.94 94 ALA A O 1
ATOM 679 N N . ALA A 1 95 ? -8.231 -3.074 8.256 1.00 90.00 95 ALA A N 1
ATOM 680 C CA . ALA A 1 95 ? -7.686 -1.722 8.264 1.00 90.00 95 ALA A CA 1
ATOM 681 C C . ALA A 1 95 ? -8.770 -0.662 8.046 1.00 90.00 95 ALA A C 1
ATOM 683 O O . ALA A 1 95 ? -8.918 0.267 8.846 1.00 90.00 95 ALA A O 1
ATOM 684 N N . LEU A 1 96 ? -9.580 -0.875 7.013 1.00 87.81 96 LEU A N 1
ATOM 685 C CA . LEU A 1 96 ? -10.711 -0.028 6.668 1.00 87.81 96 LEU A CA 1
ATOM 686 C C . LEU A 1 96 ? -11.807 -0.035 7.743 1.00 87.81 96 LEU A C 1
ATOM 688 O O . LEU A 1 96 ? -12.342 1.014 8.085 1.00 87.81 96 LEU A O 1
ATOM 692 N N . ALA A 1 97 ? -12.154 -1.207 8.280 1.00 88.81 97 ALA A N 1
ATOM 693 C CA . ALA A 1 97 ? -13.238 -1.334 9.252 1.00 88.81 97 ALA A CA 1
ATOM 694 C C . ALA A 1 97 ? -12.955 -0.536 10.535 1.00 88.81 97 ALA A C 1
ATOM 696 O O . ALA A 1 97 ? -13.802 0.225 10.994 1.00 88.81 97 ALA A O 1
ATOM 697 N N . GLU A 1 98 ? -11.742 -0.640 11.071 1.00 86.69 98 GLU A N 1
ATOM 698 C CA . GLU A 1 98 ? -11.357 0.080 12.292 1.00 86.69 98 GLU A CA 1
ATOM 699 C C . GLU A 1 98 ? -11.168 1.587 12.048 1.00 86.69 98 GLU A C 1
ATOM 701 O O . GLU A 1 98 ? -11.486 2.389 12.923 1.00 86.69 98 GLU A O 1
ATOM 706 N N . SER A 1 99 ? -10.700 2.009 10.862 1.00 86.19 99 SER A N 1
ATOM 707 C CA . SER A 1 99 ? -10.602 3.445 10.553 1.00 86.19 99 SER A CA 1
ATOM 708 C C . SER A 1 99 ? -11.991 4.087 10.439 1.00 86.19 99 SER A C 1
ATOM 710 O O . SER A 1 99 ? -12.210 5.188 10.950 1.00 86.19 99 SER A O 1
ATOM 712 N N . LEU A 1 100 ? -12.961 3.369 9.861 1.00 84.75 100 LEU A N 1
ATOM 713 C CA . LEU A 1 100 ? -14.372 3.764 9.843 1.00 84.75 100 LEU A CA 1
ATOM 714 C C . LEU A 1 100 ? -14.986 3.784 11.246 1.00 84.75 100 LEU A C 1
ATOM 716 O O . LEU A 1 100 ? -15.764 4.688 11.571 1.00 84.75 100 LEU A O 1
ATOM 720 N N . GLU A 1 101 ? -14.642 2.812 12.087 1.00 86.50 101 GLU A N 1
ATOM 721 C CA . GLU A 1 101 ? -15.106 2.760 13.470 1.00 86.50 101 GLU A CA 1
ATOM 722 C C . GLU A 1 101 ? -14.550 3.928 14.287 1.00 86.50 101 GLU A C 1
ATOM 724 O O . GLU A 1 101 ? -15.309 4.579 15.002 1.00 86.50 101 GLU A O 1
ATOM 729 N N . PHE A 1 102 ? -13.272 4.276 14.121 1.00 84.00 102 PHE A N 1
ATOM 730 C CA . PHE A 1 102 ? -12.667 5.438 14.770 1.00 84.00 102 PHE A CA 1
ATOM 731 C C . PHE A 1 102 ? -13.378 6.745 14.391 1.00 84.00 102 PHE A C 1
ATOM 733 O O . PHE A 1 102 ? -13.710 7.543 15.271 1.00 84.00 102 PHE A O 1
ATOM 740 N N . ILE A 1 103 ? -13.684 6.938 13.103 1.00 81.12 103 ILE A N 1
ATOM 741 C CA . ILE A 1 103 ? -14.473 8.084 12.624 1.00 81.12 103 ILE A CA 1
ATOM 742 C C . ILE A 1 103 ? -15.844 8.088 13.317 1.00 81.12 103 ILE A C 1
ATOM 744 O O . ILE A 1 103 ? -16.223 9.069 13.962 1.00 81.12 103 ILE A O 1
ATOM 748 N N . SER A 1 104 ? -16.556 6.961 13.265 1.00 76.56 104 SER A N 1
ATOM 749 C CA . SER A 1 104 ? -17.906 6.808 13.825 1.00 76.56 104 SER A CA 1
ATOM 750 C C . SER A 1 104 ? -17.953 7.031 15.345 1.00 76.56 104 SER A C 1
ATOM 752 O O . SER A 1 104 ? -18.854 7.700 15.861 1.00 76.56 104 SER A O 1
ATOM 754 N N . LEU A 1 105 ? -16.961 6.522 16.077 1.00 81.19 105 LEU A N 1
ATOM 755 C CA . LEU A 1 105 ? -16.788 6.736 17.512 1.00 81.19 105 LEU A CA 1
ATOM 756 C C . LEU A 1 105 ? -16.469 8.199 17.827 1.00 81.19 105 LEU A C 1
ATOM 758 O O . LEU A 1 105 ? -17.033 8.737 18.781 1.00 81.19 105 LEU A O 1
ATOM 762 N N . GLY A 1 106 ? -15.627 8.857 17.026 1.00 74.56 106 GLY A N 1
ATOM 763 C CA . GLY A 1 106 ? -15.336 10.286 17.148 1.00 74.56 106 GLY A CA 1
ATOM 764 C C . GLY A 1 106 ? -16.605 11.136 17.064 1.00 74.56 106 GLY A C 1
ATOM 765 O O . GLY A 1 106 ? -16.860 11.963 17.940 1.00 74.56 106 GLY A O 1
ATOM 766 N N . ILE A 1 107 ? -17.471 10.852 16.090 1.00 72.12 107 ILE A N 1
ATOM 767 C CA . ILE A 1 107 ? -18.771 11.525 15.936 1.00 72.12 107 ILE A CA 1
ATOM 768 C C . ILE A 1 107 ? -19.673 11.305 17.156 1.00 72.12 107 ILE A C 1
ATOM 770 O O . ILE A 1 107 ? -20.299 12.247 17.647 1.00 72.12 107 ILE A O 1
ATOM 774 N N . ARG A 1 108 ? -19.728 10.074 17.684 1.00 67.56 108 ARG A N 1
ATOM 775 C CA . ARG A 1 108 ? -20.554 9.743 18.855 1.00 67.56 108 ARG A CA 1
ATOM 776 C C . ARG A 1 108 ? -20.029 10.396 20.138 1.00 67.56 108 ARG A C 1
ATOM 778 O O . ARG A 1 108 ? -20.827 10.842 20.962 1.00 67.56 108 ARG A O 1
ATOM 785 N N . ARG A 1 109 ? -18.704 10.473 20.313 1.00 69.94 109 ARG A N 1
ATOM 786 C CA . ARG A 1 109 ? -18.064 11.065 21.501 1.00 69.94 109 ARG A CA 1
ATOM 787 C C . ARG A 1 109 ? -18.111 12.591 21.527 1.00 69.94 109 ARG A C 1
ATOM 789 O O . ARG A 1 109 ? -18.214 13.150 22.613 1.00 69.94 109 ARG A O 1
ATOM 796 N N . LEU A 1 110 ? -18.125 13.264 20.376 1.00 70.75 110 LEU A N 1
ATOM 797 C CA . LEU A 1 110 ? -18.234 14.729 20.294 1.00 70.75 110 LEU A CA 1
ATOM 798 C C . LEU A 1 110 ? -19.638 15.275 20.639 1.00 70.75 110 LEU A C 1
ATOM 800 O O . LEU A 1 110 ? -19.884 16.467 20.478 1.00 70.75 110 LEU A O 1
ATOM 804 N N . ARG A 1 111 ? -20.568 14.433 21.129 1.00 59.38 111 ARG A N 1
ATOM 805 C CA . ARG A 1 111 ? -21.918 14.815 21.605 1.00 59.38 111 ARG A CA 1
ATOM 806 C C . ARG A 1 111 ? -22.746 15.638 20.606 1.00 59.38 111 ARG A C 1
ATOM 808 O O . ARG A 1 111 ? -23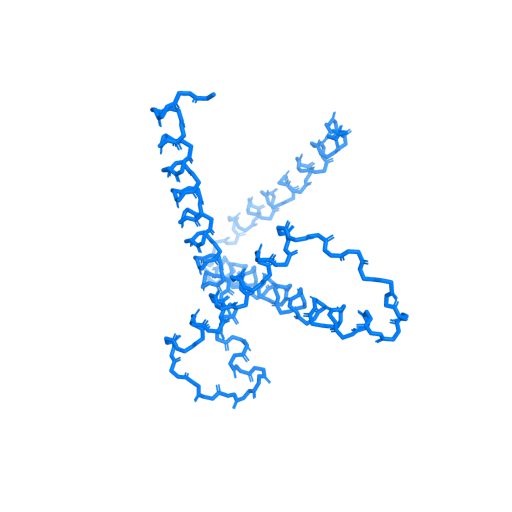.747 16.250 20.969 1.00 59.38 111 ARG A O 1
ATOM 815 N N . MET A 1 112 ? -22.408 15.571 19.322 1.00 56.28 112 MET A N 1
ATOM 816 C CA . MET A 1 112 ? -23.182 16.161 18.237 1.00 56.28 112 MET A CA 1
ATOM 817 C C . MET A 1 112 ? -24.361 15.254 17.850 1.00 56.28 112 MET A C 1
ATOM 819 O O . MET A 1 112 ? -24.457 14.757 16.730 1.00 56.28 112 MET A O 1
ATOM 823 N N . MET A 1 113 ? -25.270 15.008 18.793 1.00 55.66 113 MET A N 1
ATOM 824 C CA . MET A 1 113 ? -26.408 14.095 18.610 1.00 55.66 113 MET A CA 1
ATOM 825 C C . MET A 1 113 ? -27.354 14.535 17.476 1.00 55.66 113 MET A C 1
ATOM 827 O O . MET A 1 113 ? -27.957 13.687 16.822 1.00 55.66 113 MET A O 1
ATOM 831 N N . ASN A 1 114 ? -27.412 15.840 17.175 1.00 58.16 114 ASN A N 1
ATOM 832 C CA . ASN A 1 114 ? -28.119 16.368 16.003 1.00 58.16 114 ASN A CA 1
ATOM 833 C C . ASN A 1 114 ? -27.306 16.242 14.700 1.00 58.16 114 ASN A C 1
ATOM 835 O O . ASN A 1 114 ? -27.883 15.940 13.659 1.00 58.16 114 ASN A O 1
ATOM 839 N N . THR A 1 115 ? -25.978 16.397 14.735 1.00 58.00 115 THR A N 1
ATOM 840 C CA . THR A 1 115 ? -25.112 16.284 13.542 1.00 58.00 115 THR A CA 1
ATOM 841 C C . THR A 1 115 ? -24.920 14.835 13.093 1.00 58.00 115 THR A C 1
ATOM 843 O O . THR A 1 115 ? -24.765 14.576 11.903 1.00 58.00 115 THR A O 1
ATOM 846 N N . ALA A 1 116 ? -25.026 13.867 14.009 1.00 57.38 116 ALA A N 1
ATOM 847 C CA . ALA A 1 116 ? -24.978 12.442 13.683 1.00 57.38 116 ALA A CA 1
ATOM 848 C C . ALA A 1 116 ? -26.061 12.029 12.666 1.00 57.38 116 ALA A C 1
ATOM 850 O O . ALA A 1 116 ? -25.788 11.204 11.799 1.00 57.38 116 ALA A O 1
ATOM 851 N N . ARG A 1 117 ? -27.257 12.645 12.702 1.00 63.84 117 ARG A N 1
ATOM 852 C CA . ARG A 1 117 ? -28.303 12.424 11.682 1.00 63.84 117 ARG A CA 1
ATOM 853 C C . ARG A 1 117 ? -27.865 12.894 10.297 1.00 63.84 117 ARG A C 1
ATOM 855 O O . ARG A 1 117 ? -28.074 12.172 9.329 1.00 63.84 117 ARG A O 1
ATOM 862 N N . TYR A 1 118 ? -27.226 14.059 10.207 1.00 66.62 118 TYR A N 1
ATOM 863 C CA . TYR A 1 118 ? -26.706 14.585 8.942 1.00 66.62 118 TYR A CA 1
ATOM 864 C C . TYR A 1 118 ? -25.542 13.756 8.410 1.00 66.62 118 TYR A C 1
ATOM 866 O O . TYR A 1 118 ? -25.433 13.557 7.207 1.00 66.62 118 TYR A O 1
ATOM 874 N N . LEU A 1 119 ? -24.702 13.221 9.293 1.00 63.81 119 LEU A N 1
ATOM 875 C CA . LEU A 1 119 ? -23.577 12.396 8.885 1.00 63.81 119 LEU A CA 1
ATOM 876 C C . LEU A 1 119 ? -24.010 10.994 8.435 1.00 63.81 119 LEU A C 1
ATOM 878 O O . LEU A 1 119 ? -23.578 10.534 7.383 1.00 63.81 119 LEU A O 1
ATOM 882 N N . ILE A 1 120 ? -24.913 10.342 9.172 1.00 67.56 120 ILE A N 1
ATOM 883 C CA . ILE A 1 120 ? -25.523 9.077 8.737 1.00 67.56 120 ILE A CA 1
ATOM 884 C C . ILE A 1 120 ? -26.296 9.302 7.429 1.00 67.56 120 ILE A C 1
ATOM 886 O O . ILE A 1 120 ? -26.149 8.519 6.495 1.00 67.56 120 ILE A O 1
ATOM 890 N N . GLY A 1 121 ? -27.041 10.408 7.319 1.00 74.06 121 GLY A N 1
ATOM 891 C CA . GLY A 1 121 ? -27.701 10.824 6.080 1.00 74.06 121 GLY A CA 1
ATOM 892 C C . GLY A 1 121 ? -26.720 11.038 4.925 1.00 74.06 121 GLY A C 1
ATOM 893 O O . GLY A 1 121 ? -26.984 10.578 3.821 1.00 74.06 121 GLY A O 1
ATOM 894 N N . GLY A 1 122 ? -25.560 11.645 5.182 1.00 78.06 122 GLY A N 1
ATOM 895 C CA . GLY A 1 122 ? -24.487 11.829 4.205 1.00 78.06 122 GLY A CA 1
ATOM 896 C C . GLY A 1 122 ? -23.860 10.511 3.750 1.00 78.06 122 GLY A C 1
ATOM 897 O O . GLY A 1 122 ? -23.617 10.332 2.561 1.00 78.06 122 GLY A O 1
ATOM 898 N N . ILE A 1 123 ? -23.668 9.550 4.659 1.00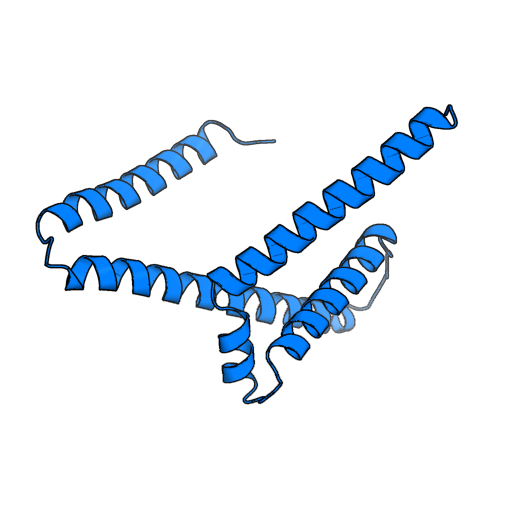 71.31 123 ILE A N 1
ATOM 899 C CA . ILE A 1 123 ? -23.184 8.202 4.318 1.00 71.31 123 ILE A CA 1
ATOM 900 C C . ILE A 1 123 ? -24.218 7.459 3.463 1.00 71.31 123 ILE A C 1
ATOM 902 O O . ILE A 1 123 ? -23.855 6.823 2.473 1.00 71.31 123 ILE A O 1
ATOM 906 N N . ILE A 1 124 ? -25.503 7.548 3.817 1.00 80.56 124 ILE A N 1
ATOM 907 C CA . ILE A 1 124 ? -26.600 6.931 3.060 1.00 80.56 124 ILE A CA 1
ATOM 908 C C . ILE A 1 124 ? -26.721 7.569 1.671 1.00 80.56 124 ILE A C 1
ATOM 910 O O . ILE A 1 124 ? -26.794 6.842 0.684 1.00 80.56 124 ILE A O 1
ATOM 914 N N . LEU A 1 125 ? -26.679 8.902 1.575 1.00 81.81 125 LEU A N 1
ATOM 915 C CA . LEU A 1 125 ? -26.685 9.633 0.304 1.00 81.81 125 LEU A CA 1
ATOM 916 C C . LEU A 1 125 ? -25.459 9.310 -0.546 1.00 81.81 125 LEU A C 1
ATOM 918 O O . LEU A 1 125 ? -25.602 9.100 -1.743 1.00 81.81 125 LEU A O 1
ATOM 922 N N . GLY A 1 126 ? -24.275 9.211 0.059 1.00 81.69 126 GLY A N 1
ATOM 923 C CA . GLY A 1 126 ? -23.056 8.798 -0.630 1.00 81.69 126 GLY A CA 1
ATOM 924 C C . GLY A 1 126 ? -23.165 7.377 -1.187 1.00 81.69 126 GLY A C 1
ATOM 925 O O . GLY A 1 126 ? -22.847 7.154 -2.352 1.00 81.69 126 GLY A O 1
ATOM 926 N N . LYS A 1 127 ? -23.691 6.425 -0.401 1.00 77.19 127 LYS A N 1
ATOM 927 C CA . LYS A 1 127 ? -23.972 5.055 -0.866 1.00 77.19 127 LYS A CA 1
ATOM 928 C C . LYS A 1 127 ? -25.023 5.018 -1.976 1.00 77.19 127 LYS A C 1
ATOM 930 O O . LYS A 1 127 ? -24.848 4.281 -2.941 1.00 77.19 127 LYS A O 1
ATOM 935 N N . LEU A 1 128 ? -26.088 5.810 -1.858 1.00 86.06 128 LEU A N 1
ATOM 936 C CA . LEU A 1 128 ? -27.124 5.935 -2.884 1.00 86.06 128 LEU A CA 1
ATOM 937 C C . LEU A 1 128 ? -26.556 6.518 -4.179 1.00 86.06 128 LEU A C 1
ATOM 939 O O . LEU A 1 128 ? -26.755 5.930 -5.233 1.00 86.06 128 LEU A O 1
ATOM 943 N N . ALA A 1 129 ? -25.811 7.621 -4.103 1.00 83.94 129 ALA A N 1
ATOM 944 C CA . ALA A 1 129 ? -25.190 8.267 -5.255 1.00 83.94 129 ALA A CA 1
ATOM 945 C C . ALA A 1 129 ? -24.169 7.350 -5.939 1.00 83.94 129 ALA A C 1
ATOM 947 O O . ALA A 1 129 ? -24.176 7.241 -7.161 1.00 83.94 129 ALA A O 1
ATOM 948 N N . ALA A 1 130 ? -23.343 6.639 -5.167 1.00 80.06 130 ALA A N 1
ATOM 949 C CA . ALA A 1 130 ? -22.415 5.647 -5.701 1.00 80.06 130 ALA A CA 1
ATOM 950 C C . ALA A 1 130 ? -23.152 4.485 -6.389 1.00 80.06 130 ALA A C 1
ATOM 952 O O . ALA A 1 130 ? -22.759 4.074 -7.476 1.00 80.06 130 ALA A O 1
ATOM 953 N N . SER A 1 131 ? -24.246 3.990 -5.798 1.00 80.50 131 SER A N 1
ATOM 954 C CA . SER A 1 131 ? -25.074 2.937 -6.399 1.00 80.50 131 SER A CA 1
ATOM 955 C C . SER A 1 131 ? -25.779 3.406 -7.674 1.00 80.50 131 SER A C 1
ATOM 957 O O . SER A 1 131 ? -25.888 2.639 -8.625 1.00 80.50 131 SER A O 1
ATOM 959 N N . LEU A 1 132 ? -26.254 4.653 -7.702 1.00 83.06 132 LEU A N 1
ATOM 960 C CA . LEU A 1 132 ? -26.864 5.276 -8.876 1.00 83.06 132 LEU A CA 1
ATOM 961 C C . LEU A 1 132 ? -25.839 5.475 -9.992 1.00 83.06 132 LEU A C 1
ATOM 963 O O . LEU A 1 132 ? -26.125 5.134 -11.133 1.00 83.06 132 LEU A O 1
ATOM 967 N N . LEU A 1 133 ? -24.639 5.965 -9.673 1.00 82.50 133 LEU A N 1
ATOM 968 C CA . LEU A 1 133 ? -23.551 6.113 -10.641 1.00 82.50 133 LEU A CA 1
ATOM 969 C C . LEU A 1 133 ? -23.103 4.764 -11.206 1.00 82.50 133 LEU A C 1
ATOM 971 O O . LEU A 1 133 ? -22.923 4.661 -12.413 1.00 82.50 133 LEU A O 1
ATOM 975 N N . PHE A 1 134 ? -22.988 3.734 -10.363 1.00 79.69 134 PHE A N 1
ATOM 976 C CA . PHE A 1 134 ? -22.649 2.375 -10.794 1.00 79.69 134 PHE A CA 1
ATOM 977 C C . PHE A 1 134 ? -23.648 1.822 -11.820 1.00 79.69 134 PHE A C 1
ATOM 979 O O . PHE A 1 134 ? -23.254 1.161 -12.775 1.00 79.69 134 PHE A O 1
ATOM 986 N N . TRP A 1 135 ? -24.940 2.100 -11.633 1.00 75.06 135 TRP A N 1
ATOM 987 C CA . TRP A 1 135 ? -25.987 1.618 -12.533 1.00 75.06 135 TRP A CA 1
ATOM 988 C C . TRP A 1 135 ? -26.179 2.490 -13.778 1.00 75.06 135 TRP A C 1
ATOM 990 O O . TRP A 1 135 ? -26.518 1.974 -14.838 1.00 75.06 135 TRP A O 1
ATOM 1000 N N . LEU A 1 136 ? -25.993 3.808 -13.657 1.00 80.81 136 LEU A N 1
ATOM 1001 C CA . LEU A 1 136 ? -26.216 4.758 -14.749 1.00 80.81 136 LEU A CA 1
ATOM 1002 C C . LEU A 1 136 ? -25.011 4.857 -15.693 1.00 80.81 136 LEU A C 1
ATOM 1004 O O . LEU A 1 136 ? -25.185 5.074 -16.888 1.00 80.81 136 LEU A O 1
ATOM 1008 N N . TYR A 1 137 ? -23.803 4.669 -15.162 1.00 72.94 137 TYR A N 1
ATOM 1009 C CA . TYR A 1 137 ? -22.571 4.522 -15.928 1.00 72.94 137 TYR A CA 1
ATOM 1010 C C . TYR A 1 137 ? -21.987 3.131 -15.672 1.00 72.94 137 TYR A C 1
ATOM 1012 O O . TYR A 1 137 ? -21.018 3.002 -14.917 1.00 72.94 137 TYR A O 1
ATOM 1020 N N . PRO A 1 138 ? -22.538 2.078 -16.305 1.00 62.91 138 PRO A N 1
ATOM 1021 C CA . PRO A 1 138 ? -21.790 0.850 -16.475 1.00 62.91 138 PRO A CA 1
ATOM 1022 C C . PRO A 1 138 ? -20.594 1.209 -17.359 1.00 62.91 138 PRO A C 1
ATOM 1024 O O . PRO A 1 138 ? -20.716 1.366 -18.572 1.00 62.91 138 PRO A O 1
ATOM 1027 N N . LEU A 1 139 ? -19.452 1.470 -16.726 1.00 58.06 139 LEU A N 1
ATOM 1028 C CA . LEU A 1 139 ? -18.179 1.593 -17.419 1.00 58.06 139 LEU A CA 1
ATOM 1029 C C . LEU A 1 139 ? -17.886 0.211 -18.013 1.00 58.06 139 LEU A C 1
ATOM 1031 O O . LEU A 1 139 ? -17.497 -0.703 -17.285 1.00 58.06 139 LEU A O 1
ATOM 1035 N N . TYR A 1 140 ? -18.192 0.066 -19.303 1.00 52.94 140 TYR A N 1
ATOM 1036 C CA . TYR A 1 140 ? -17.694 -1.004 -20.162 1.00 52.94 140 TYR A CA 1
ATOM 1037 C C . TYR A 1 140 ? -16.191 -0.828 -20.384 1.00 52.94 140 TYR A C 1
ATOM 1039 O O . TYR A 1 140 ? -15.759 0.340 -20.543 1.00 52.94 140 TYR A O 1
#

InterPro domains:
  IPR020144 Stage V sporulation protein AB [PF13782] (29-136)

Radius of gyration: 20.99 Å; chains: 1; bounding box: 44×43×54 Å

Organism: NCBI:txid2763654

pLDDT: mean 82.41, std 10.38, range [52.94, 96.19]

Secondary structure (DSSP, 8-state):
--HHHHHHHHHHHHHHHHHHHHHHHHHHHHTTHHHHHHHHHT----HHHHHHHHHHHHHHHHHHHHH-------HHHHHHHHHHHHHHHHHHHHHHHHHHHHHHHHHHHTT-TTHHHHHHHHHHHHHHHHHHHHHH----